Protein AF-A0A847CPP5-F1 (afdb_monomer)

Mean predicted aligned error: 14.72 Å

Solvent-accessible surface area (backbone atoms only — not comparable to full-atom values): 5848 Å² total; per-residue (Å²): 139,85,86,80,84,83,79,84,76,86,74,84,78,84,78,72,85,81,61,93,84,63,90,72,84,70,75,86,71,80,74,79,80,77,76,74,96,72,83,88,76,65,54,76,79,67,74,38,85,45,63,72,60,50,51,53,50,52,42,52,53,27,53,77,71,76,44,90,66,50,73,68,59,49,64,71,52,63,90,73,127

Structure (mmCIF, N/CA/C/O backbone):
data_AF-A0A847CPP5-F1
#
_entry.id   AF-A0A847CPP5-F1
#
loop_
_atom_site.group_PDB
_atom_site.id
_atom_site.type_symbol
_atom_site.label_atom_id
_atom_site.label_alt_id
_atom_site.label_comp_id
_atom_site.label_asym_id
_atom_site.label_entity_id
_atom_site.label_seq_id
_atom_site.pdbx_PDB_ins_code
_atom_site.Cartn_x
_atom_site.Cartn_y
_atom_site.Cartn_z
_atom_site.occupancy
_atom_site.B_iso_or_equiv
_atom_site.auth_seq_id
_atom_site.auth_comp_id
_atom_site.auth_asym_id
_atom_site.auth_atom_id
_atom_site.pdbx_PDB_model_num
ATOM 1 N N . MET A 1 1 ? -19.376 -13.807 22.164 1.00 36.31 1 MET A N 1
ATOM 2 C CA . MET A 1 1 ? -18.264 -12.830 22.176 1.00 36.31 1 MET A CA 1
ATOM 3 C C . MET A 1 1 ? -18.424 -11.960 23.417 1.00 36.31 1 MET A C 1
ATOM 5 O O . MET A 1 1 ? -19.497 -11.401 23.593 1.00 36.31 1 MET A O 1
ATOM 9 N N . ARG A 1 2 ? -17.450 -11.943 24.338 1.00 33.69 2 ARG A N 1
ATOM 10 C CA . ARG A 1 2 ? -17.504 -11.132 25.570 1.00 33.69 2 ARG A CA 1
ATOM 11 C C . ARG A 1 2 ? -16.672 -9.868 25.356 1.00 33.69 2 ARG A C 1
ATOM 13 O O . ARG A 1 2 ? -15.496 -9.982 25.038 1.00 33.69 2 ARG A O 1
ATOM 20 N N . ALA A 1 3 ? -17.283 -8.697 25.513 1.00 32.94 3 ALA A N 1
ATOM 21 C CA . ALA A 1 3 ? -16.574 -7.423 25.503 1.00 32.94 3 ALA A CA 1
ATOM 22 C C . ALA A 1 3 ? -16.003 -7.158 26.904 1.00 32.94 3 ALA A C 1
ATOM 24 O O . ALA A 1 3 ? -16.753 -7.083 27.878 1.00 32.94 3 ALA A O 1
ATOM 25 N N . THR A 1 4 ? -14.681 -7.041 27.010 1.00 42.03 4 THR A N 1
ATOM 26 C CA . THR A 1 4 ? -13.995 -6.665 28.252 1.00 42.03 4 THR A CA 1
ATOM 27 C C . THR A 1 4 ? -13.829 -5.148 28.278 1.00 42.03 4 THR A C 1
ATOM 29 O O . THR A 1 4 ? -13.269 -4.562 27.356 1.00 42.03 4 THR A O 1
ATOM 32 N N . ARG A 1 5 ? -14.336 -4.502 29.332 1.00 38.75 5 ARG A N 1
ATOM 33 C CA . ARG A 1 5 ? -14.236 -3.053 29.543 1.00 38.75 5 ARG A CA 1
ATOM 34 C C . ARG A 1 5 ? -12.828 -2.704 30.031 1.00 38.75 5 ARG A C 1
ATOM 36 O O . ARG A 1 5 ? -12.455 -3.105 31.128 1.00 38.75 5 ARG A O 1
ATOM 43 N N . LEU A 1 6 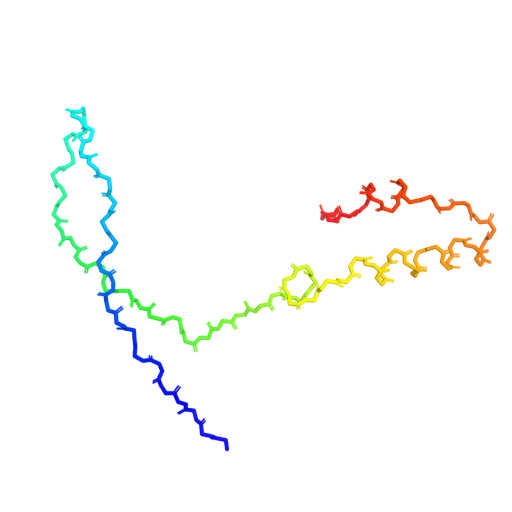? -12.070 -1.942 29.246 1.00 43.97 6 LEU A N 1
ATOM 44 C CA . LEU A 1 6 ? -10.816 -1.334 29.695 1.00 43.97 6 LEU A CA 1
ATOM 45 C C . LEU A 1 6 ? -11.143 -0.097 30.545 1.00 43.97 6 LEU A C 1
ATOM 47 O O . LEU A 1 6 ? -11.744 0.861 30.062 1.00 43.97 6 LEU A O 1
ATOM 51 N N . THR A 1 7 ? -10.798 -0.126 31.830 1.00 41.34 7 THR A N 1
ATOM 52 C CA . THR A 1 7 ? -10.834 1.049 32.712 1.00 41.34 7 THR A CA 1
ATOM 53 C C . THR A 1 7 ? -9.603 1.912 32.456 1.00 41.34 7 THR A C 1
ATOM 55 O O . THR A 1 7 ? -8.481 1.447 32.639 1.00 41.34 7 THR A O 1
ATOM 58 N N . ALA A 1 8 ? -9.809 3.164 32.043 1.00 45.97 8 ALA A N 1
ATOM 59 C CA . ALA A 1 8 ? -8.738 4.144 31.917 1.00 45.97 8 ALA A CA 1
ATOM 60 C C . ALA A 1 8 ? -8.267 4.574 33.314 1.00 45.97 8 ALA A C 1
ATOM 62 O O . ALA A 1 8 ? -8.989 5.251 34.045 1.00 45.97 8 ALA A O 1
ATOM 63 N N . THR A 1 9 ? -7.062 4.158 33.694 1.00 43.59 9 THR A N 1
ATOM 64 C CA . THR A 1 9 ? -6.353 4.706 34.850 1.00 43.59 9 THR A CA 1
ATOM 65 C C . THR A 1 9 ? -5.881 6.110 34.484 1.00 43.59 9 THR A C 1
ATOM 67 O O . THR A 1 9 ? -5.144 6.285 33.516 1.00 43.59 9 THR A O 1
ATOM 70 N N . THR A 1 10 ? -6.337 7.118 35.227 1.00 43.03 10 THR A N 1
ATOM 71 C CA . THR A 1 10 ? -5.937 8.520 35.063 1.00 43.03 10 THR A CA 1
ATOM 72 C C . THR A 1 10 ? -4.435 8.673 35.301 1.00 43.03 10 THR A C 1
ATOM 74 O O . THR A 1 10 ? -3.987 8.817 36.437 1.00 43.03 10 THR A O 1
ATOM 77 N N . THR A 1 11 ? -3.646 8.657 34.231 1.00 43.28 11 THR A N 1
ATOM 78 C CA . THR A 1 11 ? -2.256 9.115 34.257 1.00 43.28 11 THR A CA 1
ATOM 79 C C . THR A 1 11 ? -2.269 10.640 34.193 1.00 43.28 11 THR A C 1
ATOM 81 O O . THR A 1 11 ? -2.597 11.216 33.158 1.00 43.28 11 THR A O 1
ATOM 84 N N . SER A 1 12 ? -1.935 11.310 35.298 1.00 44.41 12 SER A N 1
ATOM 85 C CA . SER A 1 12 ? -1.623 12.744 35.279 1.00 44.41 12 SER A CA 1
ATOM 86 C C . SER A 1 12 ? -0.369 12.957 34.433 1.00 44.41 12 SER A C 1
ATOM 88 O O . SER A 1 12 ? 0.742 12.697 34.889 1.00 44.41 12 SER A O 1
ATOM 90 N N . LEU A 1 13 ? -0.550 13.406 33.191 1.00 46.97 13 LEU A N 1
ATOM 91 C CA . LEU A 1 13 ? 0.538 13.866 32.336 1.00 46.97 13 LEU A CA 1
ATOM 92 C C . LEU A 1 13 ? 0.994 15.235 32.867 1.00 46.97 13 LEU A C 1
ATOM 94 O O . LEU A 1 13 ? 0.280 16.229 32.733 1.00 46.97 13 LEU A O 1
ATOM 98 N N . PHE A 1 14 ? 2.150 15.288 33.527 1.00 40.78 14 PHE A N 1
ATOM 99 C CA . PHE A 1 14 ? 2.804 16.554 33.851 1.00 40.78 14 PHE A CA 1
ATOM 100 C C . PHE A 1 14 ? 3.416 17.117 32.563 1.00 40.78 14 PHE A C 1
ATOM 102 O O . PHE A 1 14 ? 4.454 16.643 32.109 1.00 40.78 14 PHE A O 1
ATOM 109 N N . LEU A 1 15 ? 2.758 18.108 31.959 1.00 46.22 15 LEU A N 1
ATOM 110 C CA . LEU A 1 15 ? 3.355 18.939 30.915 1.00 46.22 15 LEU A CA 1
ATOM 111 C C . LEU A 1 15 ? 4.008 20.158 31.572 1.00 46.22 15 LEU A C 1
ATOM 113 O O . LEU A 1 15 ? 3.296 21.001 32.105 1.00 46.22 15 LEU A O 1
ATOM 117 N N . GLY A 1 16 ? 5.341 20.200 31.503 1.00 44.44 16 GLY A N 1
ATOM 118 C CA . GLY A 1 16 ? 6.163 21.407 31.341 1.00 44.44 16 GLY A CA 1
ATOM 119 C C . GLY A 1 16 ? 6.180 22.445 32.466 1.00 44.44 16 GLY A C 1
ATOM 120 O O . GLY A 1 16 ? 5.165 23.040 32.808 1.00 44.44 16 GLY A O 1
ATOM 121 N N . GLU A 1 17 ? 7.382 22.719 32.976 1.00 54.94 17 GLU A N 1
ATOM 122 C CA . GLU A 1 17 ? 7.705 23.899 33.785 1.00 54.94 17 GLU A CA 1
ATOM 123 C C . GLU A 1 17 ? 7.255 25.203 33.110 1.00 54.94 17 GLU A C 1
ATOM 125 O O . GLU A 1 17 ? 7.364 25.379 31.897 1.00 54.94 17 GLU A O 1
ATOM 130 N N . SER A 1 18 ? 6.725 26.108 33.930 1.00 52.38 18 SER A N 1
ATOM 131 C CA . SER A 1 18 ? 6.139 27.384 33.534 1.00 52.38 18 SER A CA 1
ATOM 132 C C . SER A 1 18 ? 7.161 28.310 32.874 1.00 52.38 18 SER A C 1
ATOM 134 O O . SER A 1 18 ? 8.118 28.740 33.518 1.00 52.38 18 SER A O 1
ATOM 136 N N . ASP A 1 19 ? 6.901 28.676 31.624 1.00 55.28 19 ASP A N 1
ATOM 137 C CA . ASP A 1 19 ? 7.580 29.760 30.918 1.00 55.28 19 ASP A CA 1
ATOM 138 C C . ASP A 1 19 ? 7.233 31.110 31.597 1.00 55.28 19 ASP A C 1
ATOM 140 O O . ASP A 1 19 ? 6.047 31.462 31.672 1.00 55.28 19 ASP A O 1
ATOM 144 N N . PRO A 1 20 ? 8.204 31.876 32.139 1.00 51.97 20 PRO A N 1
ATOM 145 C CA . PRO A 1 20 ? 7.935 33.027 33.013 1.00 51.97 20 PRO A CA 1
ATOM 146 C C . PRO A 1 20 ? 7.290 34.234 32.310 1.00 51.97 20 PRO A C 1
ATOM 148 O O . PRO A 1 20 ? 6.951 35.217 32.969 1.00 51.97 20 PRO A O 1
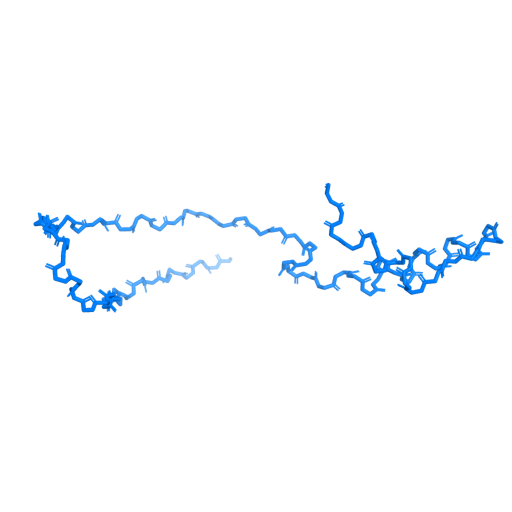ATOM 151 N N . HIS A 1 21 ? 7.092 34.175 30.990 1.00 50.66 21 HIS A N 1
ATOM 152 C CA . HIS A 1 21 ? 6.448 35.238 30.214 1.00 50.66 21 HIS A CA 1
ATOM 153 C C . HIS A 1 21 ? 4.961 35.001 29.929 1.00 50.66 21 HIS A C 1
ATOM 155 O O . HIS A 1 21 ? 4.278 35.915 29.461 1.00 50.66 21 HIS A O 1
ATOM 161 N N . CYS A 1 22 ? 4.424 33.816 30.232 1.00 46.91 22 CYS A N 1
ATOM 162 C CA . CYS A 1 22 ? 3.012 33.534 30.015 1.00 46.91 22 CYS A CA 1
ATOM 163 C C . CYS A 1 22 ? 2.221 33.683 31.323 1.00 46.91 22 CYS A C 1
ATOM 165 O O . CYS A 1 22 ? 2.234 32.801 32.179 1.00 46.91 22 CYS A O 1
ATOM 167 N N . ASN A 1 23 ? 1.465 34.779 31.462 1.00 50.78 23 ASN A N 1
ATOM 168 C CA . ASN A 1 23 ? 0.435 34.920 32.499 1.00 50.78 23 ASN A CA 1
ATOM 169 C C . ASN A 1 23 ? -0.790 34.044 32.160 1.00 50.78 23 ASN A C 1
ATOM 171 O O . ASN A 1 23 ? -1.895 34.541 31.946 1.00 50.78 23 ASN A O 1
ATOM 175 N N . TYR A 1 24 ? -0.607 32.723 32.096 1.00 56.09 24 TYR A N 1
ATOM 176 C CA . TYR A 1 24 ? -1.723 31.784 32.052 1.00 56.09 24 TYR A CA 1
ATOM 177 C C . TYR A 1 24 ? -2.168 31.486 33.487 1.00 56.09 24 TYR A C 1
ATOM 179 O O . TYR A 1 24 ? -1.707 30.543 34.128 1.00 56.09 24 TYR A O 1
ATOM 187 N N . GLN A 1 25 ? -3.091 32.296 34.012 1.00 56.44 25 GLN A N 1
ATOM 188 C CA . GLN A 1 25 ? -3.859 31.949 35.213 1.00 56.44 25 GLN A CA 1
ATOM 189 C C . GLN A 1 25 ? -4.904 30.895 34.831 1.00 56.44 25 GLN A C 1
ATOM 191 O O . GLN A 1 25 ? -6.098 31.160 34.712 1.00 56.44 25 GLN A O 1
ATOM 196 N N . GLY A 1 26 ? -4.415 29.686 34.558 1.00 52.16 26 GLY A N 1
ATOM 197 C CA . GLY A 1 26 ? -5.228 28.553 34.159 1.00 52.16 26 GLY A CA 1
ATOM 198 C C . GLY A 1 26 ? -6.083 28.082 35.320 1.00 52.16 26 GLY A C 1
ATOM 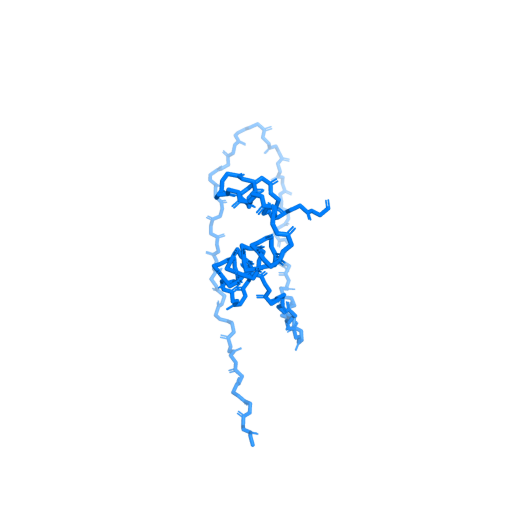199 O O . GLY A 1 26 ? -5.615 27.337 36.180 1.00 52.16 26 GLY A O 1
ATOM 200 N N . ASN A 1 27 ? -7.356 28.475 35.329 1.00 53.09 27 ASN A N 1
ATOM 201 C CA . ASN A 1 27 ? -8.370 27.733 36.061 1.00 53.09 27 ASN A CA 1
ATOM 202 C C . ASN A 1 27 ? -8.253 26.269 35.603 1.00 53.09 27 ASN A C 1
ATOM 204 O O . ASN A 1 27 ? -8.460 25.993 34.417 1.00 53.09 27 ASN A O 1
ATOM 208 N N . ARG A 1 28 ? -7.835 25.357 36.499 1.00 56.94 28 ARG A N 1
ATOM 209 C CA . ARG A 1 28 ? -7.676 23.919 36.209 1.00 56.94 28 ARG A CA 1
ATOM 210 C C . ARG A 1 28 ? -9.051 23.339 35.916 1.00 56.94 28 ARG A C 1
ATOM 212 O O . ARG A 1 28 ? -9.690 22.728 36.766 1.00 56.94 28 ARG A O 1
ATOM 219 N N . THR A 1 29 ? -9.513 23.560 34.698 1.00 53.81 29 THR A N 1
ATOM 220 C CA . THR A 1 29 ? -10.741 22.983 34.191 1.00 53.81 29 THR A CA 1
ATOM 221 C C . THR A 1 29 ? -10.379 21.552 33.854 1.00 53.81 29 THR A C 1
ATOM 223 O O . THR A 1 29 ? -9.759 21.283 32.829 1.00 53.81 29 THR A O 1
ATOM 226 N N . THR A 1 30 ? -10.658 20.636 34.777 1.00 61.28 30 THR A N 1
ATOM 227 C CA . THR A 1 30 ? -10.490 19.203 34.554 1.00 61.28 30 THR A CA 1
ATOM 228 C C . THR A 1 30 ? -11.402 18.818 33.395 1.00 61.28 30 THR A C 1
ATOM 230 O O . THR A 1 30 ? -12.604 18.632 33.576 1.00 61.28 30 THR A O 1
ATOM 233 N N . VAL A 1 31 ? -10.861 18.766 32.178 1.00 67.75 31 VAL A N 1
ATOM 234 C CA . VAL A 1 31 ? -11.620 18.325 31.010 1.00 67.75 31 VAL A CA 1
ATOM 235 C C . VAL A 1 31 ? -11.804 16.823 31.172 1.00 67.75 31 VAL A C 1
ATOM 237 O O . VAL A 1 31 ? -10.852 16.055 31.040 1.00 67.75 31 VAL A O 1
ATOM 240 N N . ALA A 1 32 ? -13.011 16.394 31.537 1.00 72.50 32 ALA A N 1
ATOM 241 C CA . ALA A 1 32 ? -13.345 14.979 31.580 1.00 72.50 32 ALA A CA 1
ATOM 242 C C . ALA A 1 32 ? -13.182 14.404 30.164 1.00 72.50 32 ALA A C 1
ATOM 244 O O . ALA A 1 32 ? -13.985 14.689 29.275 1.00 72.50 32 ALA A O 1
ATOM 245 N N . LEU A 1 33 ? -12.116 13.631 29.941 1.00 73.62 33 LEU A N 1
ATOM 246 C CA . LEU A 1 33 ? -11.843 13.021 28.645 1.00 73.62 33 LEU A CA 1
ATOM 247 C C . LEU A 1 33 ? -12.912 11.965 28.366 1.00 73.62 33 LEU A C 1
ATOM 249 O O . LEU A 1 33 ? -12.944 10.897 28.977 1.00 73.62 33 LEU A O 1
ATOM 253 N N . LYS A 1 34 ? -13.819 12.282 27.442 1.00 83.25 34 LYS A N 1
ATOM 254 C CA . LYS A 1 34 ? -14.800 11.328 26.936 1.00 83.25 34 LYS A CA 1
ATOM 255 C C . LYS A 1 34 ? -14.059 10.303 26.084 1.00 83.25 34 LYS A C 1
ATOM 257 O O . LYS A 1 34 ? -13.471 10.664 25.067 1.00 83.25 34 LYS A O 1
ATOM 262 N N . THR A 1 35 ? -14.093 9.033 26.481 1.00 89.88 35 THR A N 1
ATOM 263 C CA . THR A 1 35 ? -13.510 7.970 25.658 1.00 89.88 35 THR A CA 1
ATOM 264 C C . THR A 1 35 ? -14.321 7.821 24.372 1.00 89.88 35 THR A C 1
ATOM 266 O O . THR A 1 35 ? -15.559 7.851 24.437 1.00 89.88 35 THR A O 1
ATOM 269 N N . PRO A 1 36 ? -13.669 7.646 23.212 1.00 88.88 36 PRO A N 1
ATOM 270 C CA . PRO A 1 36 ? -14.385 7.400 21.971 1.00 88.88 36 PRO A CA 1
ATOM 271 C C . PRO A 1 36 ? -15.197 6.103 22.089 1.00 88.88 36 PRO A C 1
ATOM 273 O O . PRO A 1 36 ? -14.766 5.141 22.724 1.00 88.88 36 PRO A O 1
ATOM 276 N N . ALA A 1 37 ? -16.396 6.086 21.504 1.00 93.00 37 ALA A N 1
ATOM 277 C CA . ALA A 1 37 ? -17.254 4.898 21.510 1.00 93.00 37 ALA A CA 1
ATOM 278 C C . ALA A 1 37 ? -16.744 3.806 20.551 1.00 93.00 37 ALA A C 1
ATOM 280 O O . ALA A 1 37 ? -17.018 2.627 20.759 1.00 93.00 37 ALA A O 1
ATOM 281 N N . ALA A 1 38 ? -16.003 4.208 19.517 1.00 93.81 38 ALA A N 1
ATOM 282 C CA . ALA A 1 38 ? -15.339 3.344 18.552 1.00 93.81 38 ALA A CA 1
ATOM 283 C C . ALA A 1 38 ? -14.120 4.071 17.965 1.00 93.81 38 ALA A C 1
ATOM 285 O O . ALA A 1 38 ? -14.034 5.298 18.040 1.00 93.81 38 ALA A O 1
ATOM 286 N N . VAL A 1 39 ? -13.204 3.309 17.371 1.00 93.12 39 VAL A N 1
ATOM 287 C CA . VAL A 1 39 ? -12.045 3.823 16.633 1.00 93.12 39 VAL A CA 1
ATOM 288 C C . VAL A 1 39 ? -12.102 3.242 15.226 1.00 93.12 39 VAL A C 1
ATOM 290 O O . VAL A 1 39 ? -12.327 2.041 15.074 1.00 93.12 39 VAL A O 1
ATOM 293 N N . LEU A 1 40 ? -11.933 4.099 14.221 1.00 95.75 40 LEU A N 1
ATOM 294 C CA . LEU A 1 40 ? -11.724 3.689 12.839 1.00 95.75 40 LEU A CA 1
ATOM 295 C C . LEU A 1 40 ? -10.224 3.731 12.563 1.00 95.75 40 LEU A C 1
ATOM 297 O O . LEU A 1 40 ? -9.569 4.718 12.894 1.00 95.75 40 LEU A O 1
ATOM 301 N N . TRP A 1 41 ? -9.714 2.660 11.975 1.00 95.12 41 TRP A N 1
ATOM 302 C CA . TRP A 1 41 ? -8.340 2.569 11.510 1.00 95.12 41 TRP A CA 1
ATOM 303 C C . TRP A 1 41 ? -8.363 2.521 9.992 1.00 95.12 41 TRP A C 1
ATOM 305 O O . TRP A 1 41 ? -9.178 1.796 9.419 1.00 95.12 41 TRP A O 1
ATOM 315 N N . ASP A 1 42 ? -7.485 3.299 9.375 1.00 93.38 42 ASP A N 1
ATOM 316 C CA . ASP A 1 42 ? -7.150 3.118 7.971 1.00 93.38 42 ASP A CA 1
ATOM 317 C C . ASP A 1 42 ? -6.399 1.784 7.776 1.00 93.38 42 ASP A C 1
ATOM 319 O O . ASP A 1 42 ? -5.901 1.202 8.744 1.00 93.38 42 ASP A O 1
ATOM 323 N N . LEU A 1 43 ? -6.366 1.256 6.555 1.00 94.00 43 LEU A N 1
ATOM 324 C CA . LEU A 1 43 ? -5.762 -0.044 6.261 1.00 94.00 43 LEU A CA 1
ATOM 325 C C . LEU A 1 43 ? -4.292 0.103 5.863 1.00 94.00 43 LEU A C 1
ATOM 327 O O . LEU A 1 43 ? -3.410 -0.382 6.579 1.00 94.00 43 LEU A O 1
ATOM 331 N N . ASP A 1 44 ? -4.056 0.753 4.729 1.00 92.62 44 ASP A N 1
ATOM 332 C CA . ASP A 1 44 ? -2.755 0.855 4.075 1.00 92.62 44 ASP A CA 1
ATOM 333 C C . ASP A 1 44 ? -1.848 1.823 4.841 1.00 92.62 44 ASP A C 1
ATOM 335 O O . ASP A 1 44 ? -2.257 2.909 5.243 1.00 92.62 44 ASP A O 1
ATOM 339 N N . GLY A 1 45 ? -0.630 1.389 5.161 1.00 89.75 45 GLY A N 1
ATOM 340 C CA . GLY A 1 45 ? 0.322 2.176 5.953 1.00 89.75 45 GLY A CA 1
ATOM 341 C C . GLY A 1 45 ? -0.049 2.355 7.434 1.00 89.75 45 GLY A C 1
ATOM 342 O O . GLY A 1 45 ? 0.782 2.815 8.216 1.00 89.75 45 GLY A O 1
ATOM 343 N N . THR A 1 46 ? -1.259 1.958 7.851 1.00 93.25 46 THR A N 1
ATOM 344 C CA . THR A 1 46 ? -1.726 2.034 9.247 1.00 93.25 46 THR A CA 1
ATOM 345 C C . THR A 1 46 ? -1.787 0.661 9.9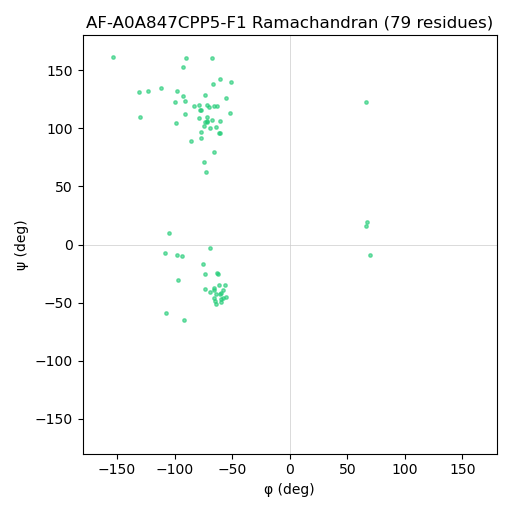07 1.00 93.25 46 THR A C 1
ATOM 347 O O . THR A 1 46 ? -1.140 0.431 10.930 1.00 93.25 46 THR A O 1
ATOM 350 N N . LEU A 1 47 ? -2.574 -0.263 9.350 1.00 95.75 47 LEU A N 1
ATOM 351 C CA . LEU A 1 47 ? -2.689 -1.630 9.863 1.00 95.75 47 LEU A CA 1
ATOM 352 C C . LEU A 1 47 ? -1.796 -2.607 9.103 1.00 95.75 47 LEU A C 1
ATOM 354 O O . LEU A 1 47 ? -1.359 -3.605 9.678 1.00 95.75 47 LEU A O 1
ATOM 358 N N . VAL A 1 48 ? -1.552 -2.342 7.820 1.00 95.44 48 VAL A N 1
ATOM 359 C CA . VAL A 1 48 ? -0.800 -3.223 6.930 1.00 95.44 48 VAL A CA 1
ATOM 360 C C . VAL A 1 48 ? 0.261 -2.417 6.192 1.00 95.44 48 VAL A C 1
ATOM 362 O O . VAL A 1 48 ? -0.035 -1.380 5.607 1.00 95.44 48 VAL A O 1
ATOM 365 N N . ASP A 1 49 ? 1.492 -2.926 6.195 1.00 94.50 49 ASP A N 1
ATOM 366 C CA . ASP A 1 49 ? 2.556 -2.447 5.312 1.00 94.50 49 ASP A CA 1
ATOM 367 C C . ASP A 1 49 ? 2.330 -3.020 3.907 1.00 94.50 49 ASP A C 1
ATOM 369 O O . ASP A 1 49 ? 2.705 -4.159 3.608 1.00 94.50 49 ASP A O 1
ATOM 373 N N . THR A 1 50 ? 1.602 -2.272 3.081 1.00 94.75 50 THR A N 1
ATOM 374 C CA . THR A 1 50 ? 1.201 -2.694 1.734 1.00 94.75 50 THR A CA 1
ATOM 375 C C . THR A 1 50 ? 2.152 -2.240 0.634 1.00 94.75 50 THR A C 1
ATOM 377 O O . THR A 1 50 ? 2.086 -2.791 -0.468 1.00 94.75 50 THR A O 1
ATOM 380 N N . GLU A 1 51 ? 3.106 -1.357 0.938 1.00 94.62 51 GLU A N 1
ATOM 381 C CA . GLU A 1 51 ? 4.055 -0.809 -0.038 1.00 94.62 51 GLU A CA 1
ATOM 382 C C . GLU A 1 51 ? 4.848 -1.886 -0.802 1.00 94.62 51 GLU A C 1
ATOM 384 O O . GLU A 1 51 ? 4.894 -1.844 -2.035 1.00 94.62 51 GLU A O 1
ATOM 389 N N . PRO A 1 52 ? 5.395 -2.944 -0.163 1.00 93.94 52 PRO A N 1
ATOM 390 C CA . PRO A 1 52 ? 6.103 -3.994 -0.898 1.00 93.94 52 PRO A CA 1
ATOM 391 C C . PRO A 1 52 ? 5.220 -4.736 -1.910 1.00 93.94 52 PRO A C 1
ATOM 393 O O . PRO A 1 52 ? 5.689 -5.143 -2.976 1.00 93.94 52 PRO A O 1
ATOM 396 N N . ALA A 1 53 ? 3.941 -4.931 -1.579 1.00 93.81 53 ALA A N 1
ATOM 397 C CA . ALA A 1 53 ? 2.998 -5.618 -2.453 1.00 93.81 53 ALA A CA 1
ATOM 398 C C . ALA A 1 53 ? 2.589 -4.735 -3.638 1.00 93.81 53 ALA A C 1
ATOM 400 O O . ALA A 1 53 ? 2.473 -5.236 -4.759 1.00 93.81 53 ALA A O 1
ATOM 401 N N . TRP A 1 54 ? 2.412 -3.433 -3.405 1.00 94.38 54 TRP A N 1
ATOM 402 C CA . TRP A 1 54 ? 2.098 -2.464 -4.452 1.00 94.38 54 TRP A CA 1
ATOM 403 C C . TRP A 1 54 ? 3.247 -2.347 -5.453 1.00 94.38 54 TRP A C 1
ATOM 405 O O . TRP A 1 54 ? 3.037 -2.599 -6.640 1.00 94.38 54 TRP A O 1
ATOM 415 N N . MET A 1 55 ? 4.479 -2.141 -4.976 1.00 94.50 55 MET A N 1
ATOM 416 C CA . MET A 1 55 ? 5.667 -2.059 -5.837 1.00 94.50 55 MET A CA 1
ATOM 417 C C . MET A 1 55 ? 5.870 -3.322 -6.694 1.00 94.50 55 MET A C 1
ATOM 419 O O . MET A 1 55 ? 6.231 -3.247 -7.872 1.00 94.50 55 MET A O 1
ATOM 423 N N . ALA A 1 56 ? 5.610 -4.510 -6.133 1.00 94.44 56 ALA A N 1
ATOM 424 C CA . ALA A 1 56 ? 5.692 -5.765 -6.883 1.00 94.44 56 ALA A CA 1
ATOM 425 C C . ALA A 1 56 ? 4.635 -5.850 -8.001 1.00 94.44 56 ALA A C 1
ATOM 427 O O . ALA A 1 56 ? 4.930 -6.337 -9.098 1.00 94.44 56 ALA A O 1
ATOM 428 N N . GLY A 1 57 ? 3.417 -5.371 -7.734 1.00 95.81 57 GLY A N 1
ATOM 429 C CA . GLY A 1 57 ? 2.331 -5.305 -8.710 1.00 95.81 57 GLY A CA 1
ATOM 430 C C . GLY A 1 57 ? 2.631 -4.337 -9.855 1.00 95.81 57 GLY A C 1
ATOM 431 O O . GLY A 1 57 ? 2.478 -4.704 -11.021 1.00 95.81 57 GLY A O 1
ATOM 432 N N . GLU A 1 58 ? 3.124 -3.140 -9.539 1.00 95.75 58 GLU A N 1
ATOM 433 C CA . GLU A 1 58 ? 3.528 -2.130 -10.526 1.00 95.75 58 GLU A CA 1
ATOM 434 C C . GLU A 1 58 ? 4.626 -2.651 -11.454 1.00 95.75 58 GLU A C 1
ATOM 436 O O . GLU A 1 58 ? 4.511 -2.569 -12.679 1.00 95.75 58 GLU A O 1
ATOM 441 N N . LEU A 1 59 ? 5.661 -3.274 -10.880 1.00 95.94 59 LEU A N 1
ATOM 442 C CA . LEU A 1 59 ? 6.748 -3.872 -11.648 1.00 95.94 59 LEU A CA 1
ATOM 443 C C . LEU A 1 59 ? 6.239 -4.977 -12.583 1.00 95.94 59 LEU A C 1
ATOM 445 O O . LEU A 1 59 ? 6.669 -5.064 -13.736 1.00 95.94 59 LEU A O 1
ATOM 449 N N . ALA A 1 60 ? 5.334 -5.835 -12.102 1.00 96.38 60 ALA A N 1
ATOM 450 C CA . ALA A 1 60 ? 4.745 -6.894 -12.915 1.00 96.38 60 ALA A CA 1
ATOM 451 C C . ALA A 1 60 ? 3.919 -6.323 -14.079 1.00 96.38 60 ALA A C 1
ATOM 453 O O . ALA A 1 60 ? 4.037 -6.805 -15.209 1.00 96.38 60 ALA A O 1
ATOM 454 N N . LEU A 1 61 ? 3.135 -5.274 -13.821 1.00 96.88 61 LEU A N 1
ATOM 455 C CA . LEU A 1 61 ? 2.321 -4.599 -14.826 1.00 96.88 61 LEU A CA 1
ATOM 456 C C . LEU A 1 61 ? 3.190 -3.923 -15.894 1.00 96.88 61 LEU A C 1
ATOM 458 O O . LEU A 1 61 ? 2.983 -4.148 -17.086 1.00 96.88 61 LEU A O 1
ATOM 462 N N . ALA A 1 62 ? 4.203 -3.157 -15.488 1.00 97.00 62 ALA A N 1
ATOM 463 C CA . ALA A 1 62 ? 5.118 -2.494 -16.413 1.00 97.00 62 ALA A CA 1
ATOM 464 C C . ALA A 1 62 ? 5.826 -3.503 -17.331 1.00 97.00 62 ALA A C 1
ATOM 466 O O . ALA A 1 62 ? 5.819 -3.348 -18.556 1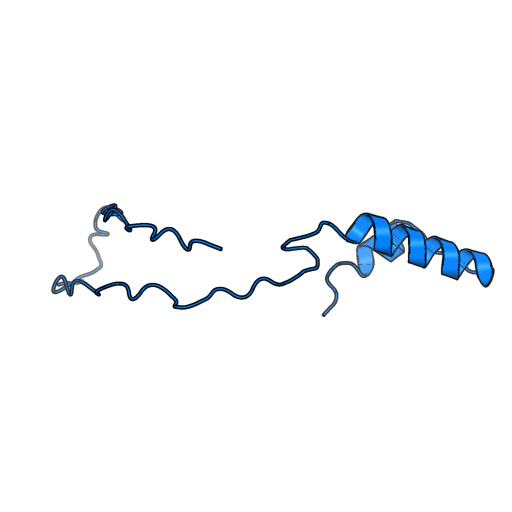.00 97.00 62 ALA A O 1
ATOM 467 N N . ARG A 1 63 ? 6.336 -4.604 -16.758 1.00 96.69 63 ARG A N 1
ATOM 468 C CA . ARG A 1 63 ? 6.963 -5.696 -17.521 1.00 96.69 63 ARG A CA 1
ATOM 469 C C . ARG A 1 63 ? 6.010 -6.326 -18.532 1.00 96.69 63 ARG A C 1
ATOM 471 O O . ARG A 1 63 ? 6.427 -6.598 -19.656 1.00 96.69 63 ARG A O 1
ATOM 478 N N . ALA A 1 64 ? 4.747 -6.539 -18.162 1.00 97.94 64 ALA A N 1
ATOM 479 C CA . ALA A 1 64 ? 3.744 -7.115 -19.058 1.00 97.94 64 ALA A CA 1
ATOM 480 C C . ALA A 1 64 ? 3.470 -6.239 -20.295 1.00 97.94 64 ALA A C 1
ATOM 482 O O . ALA A 1 64 ? 3.087 -6.760 -21.342 1.00 97.94 64 ALA A O 1
ATOM 483 N N . HIS A 1 65 ? 3.715 -4.931 -20.198 1.00 97.88 65 HIS A N 1
ATOM 484 C CA . HIS A 1 65 ? 3.522 -3.966 -21.282 1.00 97.88 65 HIS A CA 1
ATOM 485 C C . HIS A 1 65 ? 4.830 -3.490 -21.934 1.00 97.88 65 HIS A C 1
ATOM 487 O O . HIS A 1 65 ? 4.807 -2.565 -22.744 1.00 97.88 65 HIS A O 1
ATOM 493 N N . GLY A 1 66 ? 5.967 -4.125 -21.623 1.00 97.19 66 GLY A N 1
ATOM 494 C CA . GLY A 1 66 ? 7.270 -3.763 -22.188 1.00 97.19 66 GLY A CA 1
ATOM 495 C C . GLY A 1 66 ? 7.785 -2.391 -21.742 1.00 97.19 66 GLY A C 1
ATOM 496 O O . GLY A 1 66 ? 8.640 -1.819 -22.414 1.00 97.19 66 GLY A O 1
ATOM 497 N N . ALA A 1 67 ? 7.259 -1.860 -20.636 1.00 96.50 67 ALA A N 1
ATOM 498 C CA . ALA A 1 67 ? 7.707 -0.616 -20.029 1.00 96.50 67 ALA A CA 1
ATOM 499 C C . ALA A 1 67 ? 8.767 -0.883 -18.951 1.00 96.50 67 A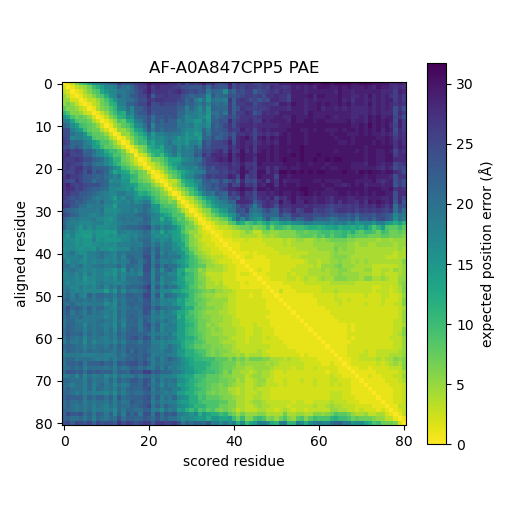LA A C 1
ATOM 501 O O . ALA A 1 67 ? 8.790 -1.942 -18.316 1.00 96.50 67 ALA A O 1
ATOM 502 N N . GLU A 1 68 ? 9.632 0.103 -18.727 1.00 94.75 68 GLU A N 1
ATOM 503 C CA . GLU A 1 68 ? 10.563 0.116 -17.603 1.00 94.75 68 GLU A CA 1
ATOM 504 C C . GLU A 1 68 ? 9.920 0.863 -16.428 1.00 94.75 68 GLU A C 1
ATOM 506 O O . GLU A 1 68 ? 9.438 1.982 -16.590 1.00 94.75 68 GLU A O 1
ATOM 511 N N . TRP A 1 69 ? 9.898 0.222 -15.259 1.00 95.88 69 TRP A N 1
ATOM 512 C CA . TRP A 1 69 ? 9.469 0.806 -13.988 1.00 95.88 69 TRP A CA 1
ATOM 513 C C . TRP A 1 69 ? 10.553 0.516 -12.963 1.00 95.88 69 TRP A 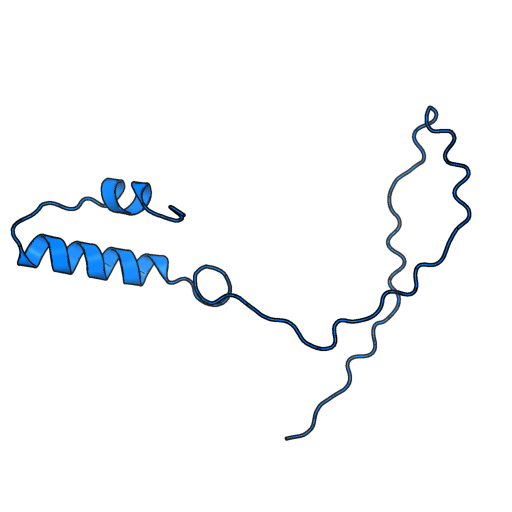C 1
ATOM 515 O O . TRP A 1 69 ? 10.794 -0.648 -12.620 1.00 95.88 69 TRP A O 1
ATOM 525 N N . THR A 1 70 ? 11.275 1.554 -12.551 1.00 94.12 70 THR A N 1
ATOM 526 C CA . THR A 1 70 ? 12.392 1.411 -11.619 1.00 94.12 70 THR A CA 1
ATOM 527 C C . THR A 1 70 ? 11.916 1.547 -10.178 1.00 94.12 70 THR A C 1
ATOM 529 O O . THR A 1 70 ? 10.881 2.143 -9.897 1.00 94.12 70 THR A O 1
ATOM 532 N N . GLU A 1 71 ? 12.712 1.048 -9.233 1.00 91.94 71 GLU A N 1
ATOM 533 C CA . GLU A 1 71 ? 12.455 1.243 -7.799 1.00 91.94 71 GLU A CA 1
ATOM 534 C C . GLU A 1 71 ? 12.351 2.730 -7.430 1.00 91.94 71 GLU A C 1
ATOM 536 O O . GLU A 1 71 ? 11.537 3.119 -6.602 1.00 91.94 71 GLU A O 1
ATOM 541 N N . ARG A 1 72 ? 13.126 3.591 -8.097 1.00 94.12 72 ARG A N 1
ATOM 542 C CA . ARG A 1 72 ? 13.044 5.040 -7.902 1.00 94.12 72 ARG A CA 1
ATOM 543 C C . ARG A 1 72 ? 11.701 5.610 -8.364 1.00 94.12 72 ARG A C 1
ATOM 545 O O . ARG A 1 72 ? 11.213 6.538 -7.730 1.00 94.12 72 ARG A O 1
ATOM 552 N N . ASP A 1 73 ? 11.139 5.092 -9.455 1.00 93.19 73 ASP A N 1
ATOM 553 C CA . ASP A 1 73 ? 9.836 5.538 -9.961 1.00 93.19 73 ASP A CA 1
ATOM 554 C C . ASP A 1 73 ? 8.721 5.103 -9.002 1.00 93.19 73 ASP A C 1
ATOM 556 O O . ASP A 1 73 ? 7.862 5.915 -8.670 1.00 93.19 73 ASP A O 1
ATOM 560 N N . ALA A 1 74 ? 8.809 3.878 -8.471 1.00 92.25 74 ALA A N 1
ATOM 561 C CA . ALA A 1 74 ? 7.907 3.379 -7.436 1.00 92.25 74 ALA A CA 1
ATOM 562 C C . ALA A 1 74 ? 7.958 4.255 -6.169 1.00 92.25 74 ALA A C 1
ATOM 564 O O . ALA A 1 74 ? 6.942 4.761 -5.706 1.00 92.25 74 ALA A O 1
ATOM 565 N N . LEU A 1 75 ? 9.159 4.550 -5.660 1.00 92.88 75 LEU A N 1
ATOM 566 C CA . LEU A 1 75 ? 9.340 5.415 -4.487 1.00 92.88 75 LEU A CA 1
ATOM 567 C C . LEU A 1 75 ? 8.865 6.859 -4.706 1.00 92.88 75 LEU A C 1
ATOM 569 O O . LEU A 1 75 ? 8.554 7.547 -3.737 1.00 92.88 75 LEU A O 1
ATOM 573 N N . ALA A 1 76 ? 8.821 7.339 -5.951 1.00 93.25 76 ALA A N 1
ATOM 574 C CA . ALA A 1 76 ? 8.359 8.688 -6.266 1.00 93.25 76 ALA A CA 1
ATOM 575 C C . ALA A 1 76 ? 6.832 8.843 -6.181 1.00 93.25 76 ALA A C 1
ATOM 577 O O . ALA A 1 76 ? 6.355 9.976 -6.132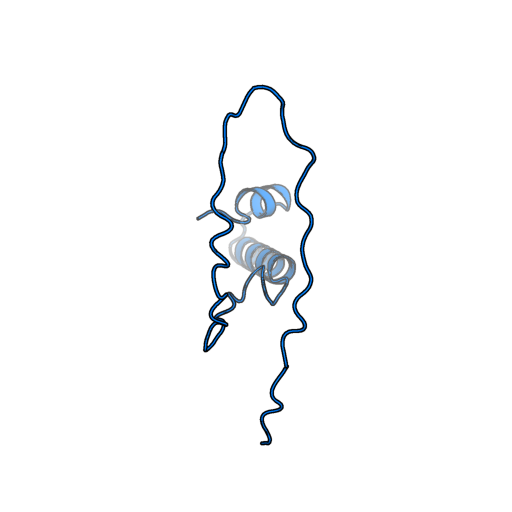 1.00 93.25 76 ALA A O 1
ATOM 578 N N . VAL A 1 77 ? 6.082 7.736 -6.180 1.00 90.12 77 VAL A N 1
ATOM 579 C CA . VAL A 1 77 ? 4.610 7.737 -6.121 1.00 90.12 77 VAL A CA 1
ATOM 580 C C . VAL A 1 77 ? 4.052 7.256 -4.777 1.00 90.12 77 VAL A C 1
ATOM 582 O O . VAL A 1 77 ? 2.854 7.391 -4.536 1.00 90.12 77 VAL A O 1
ATOM 585 N N . VAL A 1 78 ? 4.911 6.759 -3.881 1.00 90.00 78 VAL A N 1
ATOM 586 C CA . VAL A 1 78 ? 4.550 6.386 -2.503 1.00 90.00 78 VAL A CA 1
ATOM 587 C C . VAL A 1 78 ? 3.907 7.567 -1.775 1.00 90.00 78 VAL A C 1
ATOM 589 O O . VAL A 1 78 ? 4.489 8.651 -1.693 1.00 90.00 78 VAL A O 1
ATOM 592 N N . GLY A 1 79 ? 2.716 7.349 -1.213 1.00 82.81 79 GLY A N 1
ATOM 593 C CA . GLY A 1 79 ? 1.990 8.359 -0.436 1.00 82.81 79 GLY A CA 1
ATOM 594 C C . GLY A 1 79 ? 1.515 9.579 -1.237 1.00 82.81 79 GLY A C 1
ATOM 595 O O . GLY A 1 79 ? 1.204 10.604 -0.632 1.00 82.81 79 GLY A O 1
ATOM 596 N N . MET A 1 80 ? 1.486 9.495 -2.571 1.00 75.94 80 MET A N 1
ATOM 597 C CA . MET A 1 80 ? 0.902 10.529 -3.424 1.00 75.94 80 MET A CA 1
ATOM 598 C C . MET A 1 80 ? -0.635 10.496 -3.294 1.00 75.94 80 MET A C 1
ATOM 600 O O . MET A 1 80 ? -1.282 9.586 -3.810 1.00 75.94 80 MET A O 1
ATOM 604 N N . ASP A 1 81 ? -1.182 11.486 -2.584 1.00 55.84 81 ASP A N 1
ATOM 605 C CA . ASP A 1 81 ? -2.608 11.853 -2.451 1.00 55.84 81 ASP A CA 1
ATOM 606 C C . ASP A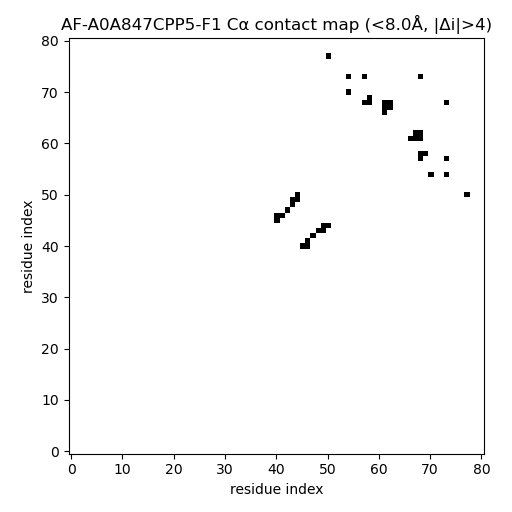 1 81 ? -2.890 13.103 -3.302 1.00 55.84 81 ASP A C 1
ATOM 608 O O . ASP A 1 81 ? -2.162 14.114 -3.116 1.00 55.84 81 ASP A O 1
#

Sequence (81 aa):
MRATRLTATTTSLFLGESDPHCNYQGNRTTVALKTPAAVLWDLDGTLVDTEPAWMAGELALARAHGAEWTERDALAVVGMD

pLDDT: mean 75.03, std 22.62, range [32.94, 97.94]

Radius of gyration: 24.33 Å; Cα contacts (8 Å, |Δi|>4): 21; chains: 1; bounding box: 31×48×58 Å

Foldseek 3Di:
DDDDDDDDDDDPDDDDDDDPPDPCPDPPPPPPDDDDPDDDFDPDPTVDPCLVVVLVVVCVVCVVVVHDDDPVNSVVCPPPD

Secondary structure (DSSP, 8-state):
-PPP------------PPPTT------------PPPS-----SBTTTB--HHHHHHHHHHHHHHTT----HHHHHHHTT--